Protein AF-A0A7U9NA74-F1 (afdb_monomer_lite)

Radius of gyration: 15.34 Å; chains: 1; bounding box: 41×32×36 Å

Foldseek 3Di:
DDDDDDPQACLDPNHDVPDHHPLVVDDPDDDVCNVVVVVVVVPFAFPDWDPAFDADSNDNPVGTPGTPTDGHPDDDD

Secondary structure (DSSP, 8-state):
------S--TTSTTS-TTS--HHHH--SSPPTTHHHHHHHHHTPEEEEEEEEEEE-SS-TTT-EEEEEEEEE-PPP-

pLDDT: mean 90.18, std 6.24, range [59.44, 97.38]

Structure (mmCIF, N/CA/C/O backbone):
data_AF-A0A7U9NA74-F1
#
_entry.id   AF-A0A7U9NA74-F1
#
loop_
_atom_site.group_PDB
_atom_site.id
_atom_site.type_symbol
_atom_site.label_atom_id
_atom_site.label_alt_id
_atom_site.label_comp_id
_atom_site.label_asym_id
_atom_site.label_entity_id
_atom_site.label_seq_id
_atom_site.pdbx_PDB_ins_code
_atom_site.Cartn_x
_atom_site.Cartn_y
_atom_site.Cartn_z
_atom_site.occupancy
_atom_site.B_iso_or_equiv
_atom_site.auth_seq_id
_atom_site.auth_comp_id
_atom_site.auth_asym_id
_atom_site.auth_atom_id
_atom_site.pdbx_PDB_model_num
ATOM 1 N N . MET A 1 1 ? -7.794 17.973 -28.578 1.00 59.44 1 MET A N 1
ATOM 2 C CA . MET A 1 1 ? -7.387 18.011 -27.155 1.00 59.44 1 MET A CA 1
ATOM 3 C C . MET A 1 1 ? -7.096 16.580 -26.727 1.00 59.44 1 MET A C 1
ATOM 5 O O . MET A 1 1 ? -7.930 15.726 -26.987 1.00 59.44 1 MET A O 1
ATOM 9 N N . ALA A 1 2 ? -5.908 16.290 -26.193 1.00 78.50 2 ALA A N 1
ATOM 10 C CA . ALA A 1 2 ? -5.537 14.932 -25.782 1.00 78.50 2 ALA A CA 1
ATOM 11 C C . ALA A 1 2 ? -5.828 14.732 -24.287 1.00 78.50 2 ALA A C 1
ATOM 13 O O . ALA A 1 2 ? -5.543 15.619 -23.482 1.00 78.50 2 ALA A O 1
ATOM 14 N N . LEU A 1 3 ? -6.388 13.579 -23.916 1.00 81.81 3 LEU A N 1
ATOM 15 C CA . LEU A 1 3 ? -6.593 13.211 -22.514 1.00 81.81 3 LEU A CA 1
ATOM 16 C C . LEU A 1 3 ? -5.243 13.001 -21.820 1.00 81.81 3 LEU A C 1
ATOM 18 O O . LEU A 1 3 ? -4.378 12.275 -22.315 1.00 81.81 3 LEU A O 1
ATOM 22 N N . LYS A 1 4 ? -5.073 13.614 -20.646 1.00 79.50 4 LYS A N 1
ATOM 23 C CA . LYS A 1 4 ? -3.894 13.408 -19.803 1.00 79.50 4 LYS A CA 1
ATOM 24 C C . LYS A 1 4 ? -4.075 12.114 -19.014 1.00 79.50 4 LYS A C 1
ATOM 26 O O . LYS A 1 4 ? -4.882 12.057 -18.093 1.00 79.50 4 LYS A O 1
ATOM 31 N N . LYS A 1 5 ? -3.313 11.080 -19.366 1.00 76.88 5 LYS A N 1
ATOM 32 C CA . LYS A 1 5 ? -3.279 9.818 -18.618 1.00 76.88 5 LYS A CA 1
ATOM 33 C C . LYS A 1 5 ? -2.565 10.035 -17.277 1.00 76.88 5 LYS A C 1
ATOM 35 O O . LYS A 1 5 ? -1.373 10.337 -17.259 1.00 76.88 5 LYS A O 1
ATOM 40 N N . ILE A 1 6 ? -3.292 9.896 -16.171 1.00 81.00 6 ILE A N 1
ATOM 41 C CA . ILE A 1 6 ? -2.769 9.897 -14.796 1.00 81.00 6 ILE A CA 1
ATOM 42 C C . ILE A 1 6 ? -3.131 8.548 -14.169 1.00 81.00 6 ILE A C 1
ATOM 44 O O . ILE A 1 6 ? -4.197 8.019 -14.462 1.00 81.00 6 ILE A O 1
ATOM 48 N N . GLY A 1 7 ? -2.230 7.974 -13.369 1.00 83.38 7 GLY A N 1
ATOM 49 C CA . GLY A 1 7 ? -2.430 6.667 -12.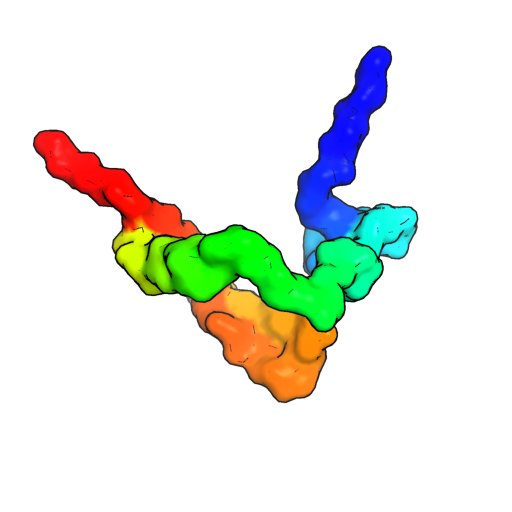727 1.00 83.38 7 GLY A CA 1
ATOM 50 C C . GLY A 1 7 ? -1.848 5.470 -13.488 1.00 83.38 7 GLY A C 1
ATOM 51 O O . GLY A 1 7 ? -1.662 4.419 -12.900 1.00 83.38 7 GLY A O 1
ATOM 52 N N . PHE A 1 8 ? -1.459 5.627 -14.756 1.00 91.06 8 PHE A N 1
ATOM 53 C CA . PHE A 1 8 ? -0.849 4.556 -15.564 1.00 91.06 8 PHE A CA 1
ATOM 54 C C . PHE A 1 8 ? 0.676 4.491 -15.389 1.00 91.06 8 PHE A C 1
ATOM 56 O O . PHE A 1 8 ? 1.426 4.581 -16.363 1.00 91.06 8 PHE A O 1
ATOM 63 N N . PHE A 1 9 ? 1.146 4.409 -14.147 1.00 92.88 9 PHE A N 1
ATOM 64 C CA . PHE A 1 9 ? 2.578 4.375 -13.851 1.00 92.88 9 PHE A CA 1
ATOM 65 C C . PHE A 1 9 ? 3.192 3.025 -14.196 1.00 92.88 9 PHE A C 1
ATOM 67 O O . PHE A 1 9 ? 2.595 1.994 -13.901 1.00 92.88 9 PHE A O 1
ATOM 74 N N . ARG A 1 10 ? 4.390 3.028 -14.785 1.00 93.19 10 ARG A N 1
ATOM 75 C CA . ARG A 1 10 ? 5.027 1.821 -15.340 1.00 93.19 10 ARG A CA 1
ATOM 76 C C . ARG A 1 10 ? 5.274 0.705 -14.320 1.00 93.19 10 ARG A C 1
ATOM 78 O O . ARG A 1 10 ? 5.376 -0.446 -14.723 1.00 93.19 10 ARG A O 1
ATOM 85 N N . GLU A 1 11 ? 5.407 1.043 -13.036 1.00 93.19 11 GLU A N 1
ATOM 86 C CA . GLU A 1 11 ? 5.626 0.079 -11.951 1.00 93.19 11 GLU A CA 1
ATOM 87 C C . GLU A 1 11 ? 4.348 -0.691 -11.565 1.00 93.19 11 GLU A C 1
ATOM 89 O O . GLU A 1 11 ? 4.433 -1.768 -10.985 1.00 93.19 11 GLU A O 1
ATOM 94 N N . LEU A 1 12 ? 3.159 -0.175 -11.894 1.00 91.06 12 LEU A N 1
ATOM 95 C CA . LEU A 1 12 ? 1.889 -0.841 -11.596 1.00 91.06 12 LEU A CA 1
ATOM 96 C C . LEU A 1 12 ? 1.583 -1.931 -12.632 1.00 91.06 12 LEU A C 1
ATOM 98 O O . LEU A 1 12 ? 1.869 -1.774 -13.818 1.00 91.06 12 LEU A O 1
ATOM 102 N N . GLN A 1 13 ? 0.895 -3.001 -12.218 1.00 89.44 13 GLN A N 1
ATOM 103 C CA . GLN A 1 13 ? 0.508 -4.108 -13.111 1.00 89.44 13 GLN A CA 1
ATOM 104 C C . GLN A 1 13 ? -0.312 -3.646 -14.332 1.00 89.44 13 GLN A C 1
ATOM 106 O O . GLN A 1 13 ? -0.167 -4.192 -15.424 1.00 89.44 13 GLN A O 1
ATOM 111 N N . HIS A 1 14 ? -1.165 -2.635 -14.154 1.00 89.50 14 HIS A N 1
ATOM 112 C CA . HIS A 1 14 ? -1.988 -2.027 -15.209 1.00 89.50 14 HIS A CA 1
ATOM 113 C C . HIS A 1 14 ? -1.334 -0.781 -15.842 1.00 89.50 14 HIS A C 1
ATOM 115 O O . HIS A 1 14 ? -1.984 -0.023 -16.565 1.00 89.50 14 HIS A O 1
ATOM 121 N N . GLY A 1 15 ? -0.065 -0.537 -15.524 1.00 92.69 15 GLY A N 1
ATOM 122 C CA . GLY A 1 15 ? 0.704 0.622 -15.941 1.00 92.69 15 GLY A CA 1
ATOM 123 C C . GLY A 1 15 ? 1.023 0.668 -17.431 1.00 92.69 15 GLY A C 1
ATOM 124 O O . GLY A 1 15 ? 1.095 -0.353 -18.116 1.00 92.69 15 GLY A O 1
ATOM 125 N N . ASP A 1 16 ? 1.297 1.872 -17.934 1.00 93.06 16 ASP A N 1
ATOM 126 C CA . ASP A 1 16 ? 1.935 2.040 -19.237 1.00 93.06 16 ASP A CA 1
ATOM 127 C C . ASP A 1 16 ? 3.443 1.809 -19.074 1.00 93.06 16 ASP A C 1
ATOM 129 O O . ASP A 1 16 ? 4.125 2.598 -18.419 1.00 93.06 16 ASP A O 1
ATOM 133 N N . LYS A 1 17 ? 3.982 0.747 -19.686 1.00 92.19 17 LYS A N 1
ATOM 134 C CA . LYS A 1 17 ? 5.414 0.389 -19.601 1.00 92.19 17 LYS A CA 1
ATOM 135 C C . LYS A 1 17 ? 6.350 1.492 -20.106 1.00 92.19 17 LYS A C 1
ATOM 137 O O . LYS A 1 17 ? 7.511 1.539 -19.710 1.00 92.19 17 LYS A O 1
ATOM 142 N N . THR A 1 18 ? 5.853 2.366 -20.977 1.00 91.56 18 THR A N 1
ATOM 143 C CA . THR A 1 18 ? 6.583 3.525 -21.515 1.00 91.56 18 THR A CA 1
ATOM 144 C C . THR A 1 18 ? 6.204 4.837 -20.823 1.00 91.56 18 THR A C 1
ATOM 146 O O . THR A 1 18 ? 6.717 5.900 -21.168 1.00 91.56 18 THR A O 1
ATOM 149 N N . GLY A 1 19 ? 5.300 4.766 -19.844 1.00 89.69 19 GLY A N 1
ATOM 150 C CA . GLY A 1 19 ? 4.743 5.897 -19.126 1.00 89.69 19 GLY A CA 1
ATOM 151 C C . GLY A 1 19 ? 5.631 6.431 -18.004 1.00 89.69 19 GLY A C 1
ATOM 152 O O . GLY A 1 19 ? 6.824 6.143 -17.883 1.00 89.69 19 GLY A O 1
ATOM 153 N N . LYS A 1 20 ? 5.013 7.260 -17.159 1.00 91.62 20 LYS A N 1
ATOM 154 C CA . LYS A 1 20 ? 5.682 7.888 -16.015 1.00 91.62 20 LYS A CA 1
ATOM 155 C C . LYS A 1 20 ? 6.052 6.857 -14.948 1.00 91.62 20 LYS A C 1
ATOM 157 O O . LYS A 1 20 ? 5.399 5.828 -14.812 1.00 91.62 20 LYS A O 1
ATOM 162 N N . SER A 1 21 ? 7.072 7.193 -14.165 1.00 91.31 21 SER A N 1
ATOM 163 C CA . SER A 1 21 ? 7.530 6.404 -13.021 1.00 91.31 21 SER A CA 1
ATOM 164 C C . SER A 1 21 ? 6.958 6.936 -11.716 1.00 91.31 21 SER A C 1
ATOM 166 O O . SER A 1 21 ? 7.032 8.144 -11.483 1.00 91.31 21 SER A O 1
ATOM 168 N N . LEU A 1 22 ? 6.469 6.047 -10.851 1.00 90.62 22 LEU A N 1
ATOM 169 C CA . LEU A 1 22 ? 6.137 6.381 -9.463 1.00 90.62 22 LEU A CA 1
ATOM 170 C C . LEU A 1 22 ? 7.379 6.824 -8.687 1.00 90.62 22 LEU A C 1
ATOM 172 O O . LEU A 1 22 ? 7.332 7.835 -7.997 1.00 90.62 22 LEU A O 1
ATOM 176 N N . LYS A 1 23 ? 8.514 6.141 -8.879 1.00 89.94 23 LYS A N 1
ATOM 177 C CA . LYS A 1 23 ? 9.776 6.450 -8.183 1.00 89.94 23 LYS A CA 1
ATOM 178 C C . LYS A 1 23 ? 10.272 7.873 -8.461 1.00 89.94 23 LYS A C 1
ATOM 180 O O . LYS A 1 23 ? 10.851 8.505 -7.592 1.00 89.94 23 LYS A O 1
ATOM 185 N N . VAL A 1 24 ? 10.013 8.402 -9.660 1.00 89.31 24 VAL A N 1
ATOM 186 C CA . VAL A 1 24 ? 10.354 9.794 -10.023 1.00 89.31 24 VAL A CA 1
ATOM 187 C C . VAL A 1 24 ? 9.358 10.805 -9.444 1.00 89.31 24 VAL A C 1
ATOM 189 O O . VAL A 1 24 ? 9.700 11.970 -9.273 1.00 89.31 24 VAL A O 1
ATOM 192 N N . ALA A 1 25 ? 8.124 10.383 -9.164 1.00 85.06 25 ALA A N 1
ATOM 193 C CA . ALA A 1 25 ? 7.097 11.234 -8.568 1.00 85.06 25 ALA A CA 1
ATOM 194 C C . ALA A 1 25 ? 7.217 11.342 -7.037 1.00 85.06 25 ALA A C 1
ATOM 196 O O . ALA A 1 25 ? 6.522 12.160 -6.442 1.00 85.06 25 ALA A O 1
ATOM 197 N N . MET A 1 26 ? 8.079 10.536 -6.408 1.00 86.50 26 MET A N 1
ATOM 198 C CA . MET A 1 26 ? 8.339 10.608 -4.973 1.00 86.50 26 MET A CA 1
ATOM 199 C C . MET A 1 26 ? 9.076 11.897 -4.605 1.00 86.50 26 MET A C 1
ATOM 201 O O . MET A 1 26 ? 9.988 12.344 -5.304 1.00 86.50 26 MET A O 1
ATOM 205 N N . HIS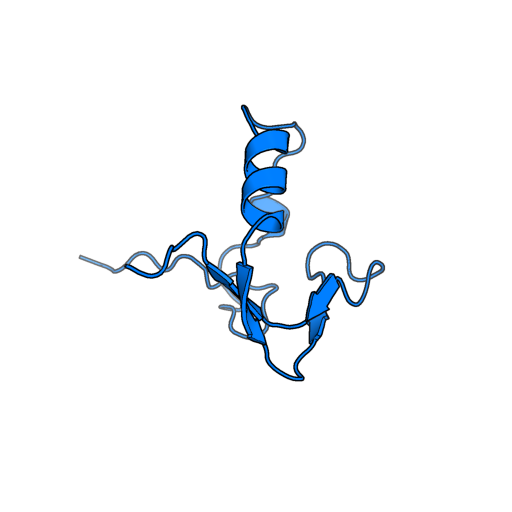 A 1 27 ? 8.703 12.469 -3.464 1.00 86.12 27 HIS A N 1
ATOM 206 C CA . HIS A 1 27 ? 9.421 13.576 -2.852 1.00 86.12 27 HIS A CA 1
ATOM 207 C C . HIS A 1 27 ? 10.380 13.047 -1.781 1.00 86.12 27 HIS A C 1
ATOM 209 O O . HIS A 1 27 ? 10.040 12.148 -1.021 1.00 86.12 27 HIS A O 1
ATOM 215 N N . ASN A 1 28 ? 11.574 13.639 -1.697 1.00 85.75 28 ASN A N 1
ATOM 216 C CA . ASN A 1 28 ? 12.573 13.312 -0.666 1.00 85.75 28 ASN A CA 1
ATOM 217 C C . ASN A 1 28 ? 12.414 14.165 0.607 1.00 85.75 28 ASN A C 1
ATOM 219 O O . ASN A 1 28 ? 13.342 14.278 1.404 1.00 85.75 28 ASN A O 1
ATOM 223 N N . HIS A 1 29 ? 11.279 14.839 0.756 1.00 89.44 29 HIS A N 1
ATOM 224 C CA . HIS A 1 29 ? 10.949 15.666 1.907 1.00 89.44 29 HIS A CA 1
ATOM 225 C C . HIS A 1 29 ? 9.469 15.495 2.216 1.00 89.44 29 HIS A C 1
ATOM 227 O O . HIS A 1 29 ? 8.680 15.244 1.303 1.00 89.44 29 HIS A O 1
ATOM 233 N N . SER A 1 30 ? 9.114 15.660 3.487 1.00 88.31 30 SER A N 1
ATOM 234 C CA . SER A 1 30 ? 7.720 15.601 3.901 1.00 88.31 30 SER A CA 1
ATOM 235 C C . SER A 1 30 ? 6.930 16.776 3.337 1.00 88.31 30 SER A C 1
ATOM 237 O O . SER A 1 30 ? 7.404 17.917 3.341 1.00 88.31 30 SER A O 1
ATOM 239 N N . LEU A 1 31 ? 5.719 16.495 2.873 1.00 91.94 31 LEU A N 1
ATOM 240 C CA . LEU A 1 31 ? 4.776 17.507 2.422 1.00 91.94 31 LEU A CA 1
ATOM 241 C C . LEU A 1 31 ? 4.003 18.107 3.601 1.00 91.94 31 LEU A C 1
ATOM 243 O O . LEU A 1 31 ? 3.895 17.529 4.686 1.00 91.94 31 LEU A O 1
ATOM 247 N N . GLU A 1 32 ? 3.430 19.287 3.373 1.00 95.88 32 GLU A N 1
ATOM 248 C CA . GLU A 1 32 ? 2.506 19.887 4.329 1.00 95.88 32 GLU A CA 1
ATOM 249 C C . GLU A 1 32 ? 1.318 18.941 4.569 1.00 95.88 32 GLU A C 1
ATOM 251 O O . GLU A 1 32 ? 0.728 18.417 3.624 1.00 95.88 32 GLU A O 1
ATOM 256 N N . ASN A 1 33 ? 0.967 18.725 5.839 1.00 95.56 33 ASN A N 1
ATOM 257 C CA . ASN A 1 33 ? -0.128 17.849 6.271 1.00 95.56 33 ASN A CA 1
ATOM 258 C C . ASN A 1 33 ? 0.024 16.361 5.902 1.00 95.56 33 ASN A C 1
ATOM 260 O O . ASN A 1 33 ? -0.943 15.618 6.045 1.00 95.56 33 ASN A O 1
ATOM 264 N N . GLU A 1 34 ? 1.206 15.889 5.489 1.00 94.75 34 GLU A N 1
ATOM 265 C CA . GLU A 1 34 ? 1.426 14.488 5.084 1.00 94.75 34 GLU A CA 1
ATOM 266 C C . GLU A 1 34 ? 0.924 13.484 6.130 1.00 94.75 34 GLU A C 1
ATOM 268 O O . GLU A 1 34 ? 0.151 12.583 5.809 1.00 94.75 34 GLU A O 1
ATOM 273 N N . ASN A 1 35 ? 1.276 13.696 7.400 1.00 95.25 35 ASN A N 1
ATOM 274 C CA . ASN A 1 35 ? 0.839 12.832 8.496 1.00 95.25 35 ASN A CA 1
ATOM 275 C C . ASN A 1 35 ? -0.685 12.838 8.686 1.00 95.25 35 ASN A C 1
ATOM 277 O O . ASN A 1 35 ? -1.273 11.789 8.939 1.00 95.25 35 ASN A O 1
ATOM 281 N N . GLU A 1 36 ? -1.332 13.999 8.554 1.00 97.38 36 GLU A N 1
ATOM 282 C CA . GLU A 1 36 ? -2.788 14.107 8.690 1.00 97.38 36 GLU A CA 1
ATOM 283 C C . GLU A 1 36 ? -3.506 13.445 7.509 1.00 97.38 36 GLU A C 1
ATOM 285 O O . GLU A 1 36 ? -4.504 12.756 7.708 1.00 97.38 36 GLU A O 1
ATOM 290 N N . VAL A 1 37 ? -2.966 13.570 6.291 1.00 95.62 37 VAL A N 1
ATOM 291 C CA . VAL A 1 37 ? -3.491 12.890 5.098 1.00 95.62 37 VAL A CA 1
ATOM 292 C C . VAL A 1 37 ? -3.365 11.376 5.243 1.00 95.62 37 VAL A C 1
ATOM 294 O O . VAL A 1 37 ? -4.348 10.664 5.043 1.00 95.62 37 VAL A O 1
ATOM 297 N N . VAL A 1 38 ? -2.192 10.872 5.640 1.00 94.75 38 VAL A N 1
ATOM 298 C CA . VAL A 1 38 ? -1.979 9.436 5.883 1.00 94.75 38 VAL A CA 1
ATOM 299 C C . VAL A 1 38 ? -2.933 8.926 6.962 1.00 94.75 38 VAL A C 1
ATOM 301 O O . VAL A 1 38 ? -3.573 7.890 6.787 1.00 94.75 38 VAL A O 1
ATOM 304 N N . LYS A 1 39 ? -3.081 9.669 8.062 1.00 96.38 39 LYS A N 1
ATOM 305 C CA . LYS A 1 39 ? -4.009 9.328 9.143 1.00 96.38 39 LYS A CA 1
ATOM 306 C C . LYS A 1 39 ? -5.460 9.288 8.663 1.00 96.38 39 LYS A C 1
ATOM 308 O O . LYS A 1 39 ? -6.168 8.348 9.008 1.00 96.38 39 LYS A O 1
ATOM 313 N N . TYR A 1 40 ? -5.893 10.270 7.873 1.00 96.44 40 TYR A N 1
ATOM 314 C CA . TYR A 1 40 ? -7.241 10.311 7.306 1.00 96.44 40 TYR A CA 1
ATOM 315 C C . TYR A 1 40 ? -7.501 9.104 6.397 1.00 96.44 40 TYR A C 1
ATOM 317 O O . TYR A 1 40 ? -8.482 8.392 6.612 1.00 96.44 40 TYR A O 1
ATOM 325 N N . LEU A 1 41 ? -6.593 8.812 5.458 1.00 93.81 41 LEU A N 1
ATOM 326 C CA . LEU A 1 41 ? -6.726 7.674 4.541 1.00 93.81 41 LEU A CA 1
ATOM 327 C C . LEU A 1 41 ? -6.806 6.338 5.296 1.00 93.81 41 LEU A C 1
ATOM 329 O O . LEU A 1 41 ? -7.665 5.517 4.989 1.00 93.81 41 LEU A O 1
ATOM 333 N N . ASN A 1 42 ? -5.982 6.160 6.332 1.00 92.94 42 ASN A N 1
ATOM 334 C CA . ASN A 1 42 ? -5.998 4.963 7.179 1.00 92.94 42 ASN A CA 1
ATOM 335 C C . ASN A 1 42 ? -7.213 4.880 8.121 1.00 92.94 42 ASN A C 1
ATOM 337 O O . ASN A 1 42 ? -7.473 3.821 8.684 1.00 92.94 42 ASN A O 1
ATOM 341 N N . SER A 1 43 ? -7.940 5.980 8.335 1.00 95.06 43 SER A N 1
ATOM 342 C CA . SER A 1 43 ? -9.123 6.014 9.208 1.00 95.06 43 SER A CA 1
ATOM 343 C C . SER A 1 43 ? -10.433 5.659 8.499 1.00 95.06 43 SER A C 1
ATOM 345 O O . SER A 1 43 ? -11.479 5.610 9.148 1.00 95.06 43 SER A O 1
ATOM 347 N N . GLY A 1 44 ? -10.391 5.426 7.184 1.00 94.06 44 GLY A N 1
ATOM 348 C CA . GLY A 1 44 ? -11.571 5.083 6.398 1.00 94.06 44 GLY A CA 1
ATOM 349 C C . GLY A 1 44 ? -12.225 3.773 6.849 1.00 94.06 44 GLY A C 1
ATOM 350 O O . GLY A 1 44 ? -11.571 2.837 7.304 1.00 94.06 44 GLY A O 1
ATOM 351 N N . ILE A 1 45 ? -13.544 3.698 6.701 1.00 94.50 45 ILE A N 1
ATOM 352 C CA . ILE A 1 45 ? -14.339 2.507 7.000 1.00 94.50 45 ILE A CA 1
ATOM 353 C C . ILE A 1 45 ? -14.314 1.595 5.772 1.00 94.50 45 ILE A C 1
ATOM 355 O O . ILE A 1 45 ? -14.560 2.050 4.655 1.00 94.50 45 ILE A O 1
ATOM 359 N N . VAL A 1 46 ? -14.042 0.301 5.959 1.00 93.81 46 VAL A N 1
ATOM 360 C CA . VAL A 1 46 ? -14.028 -0.667 4.852 1.00 93.81 46 VAL A CA 1
ATOM 361 C C . VAL A 1 46 ? -15.414 -0.752 4.210 1.00 93.81 46 VAL A C 1
ATOM 363 O O . VAL A 1 46 ? -16.381 -1.167 4.846 1.00 93.81 46 VAL A O 1
ATOM 366 N N . PHE A 1 47 ? -15.499 -0.385 2.931 1.00 94.25 47 PHE A N 1
ATOM 367 C CA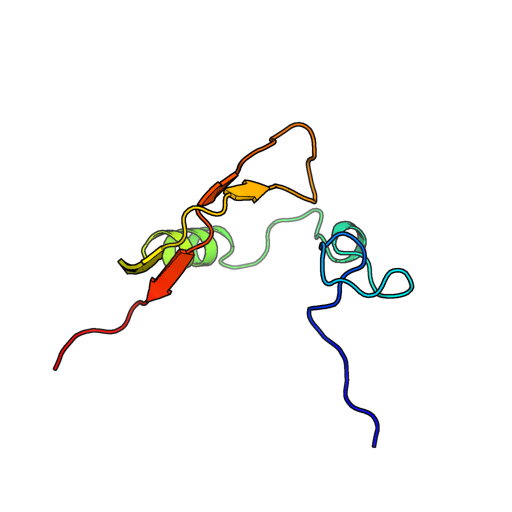 . PHE A 1 47 ? -16.706 -0.511 2.114 1.00 94.25 47 PHE A CA 1
ATOM 368 C C . PHE A 1 47 ? -16.716 -1.825 1.326 1.00 94.25 47 PHE A C 1
ATOM 370 O O . PHE A 1 47 ? -17.741 -2.498 1.235 1.00 94.25 47 PHE A O 1
ATOM 377 N N . CYS A 1 48 ? -15.570 -2.207 0.760 1.00 95.25 48 CYS A N 1
ATOM 378 C CA . CYS A 1 48 ? -15.406 -3.448 0.010 1.00 95.25 48 CYS A CA 1
ATOM 379 C C . CYS A 1 48 ? -13.978 -3.970 0.173 1.00 95.25 48 CYS A C 1
ATOM 381 O O . CYS A 1 48 ? -13.030 -3.194 0.102 1.00 95.25 48 CYS A O 1
ATOM 383 N N . VAL A 1 49 ? -13.821 -5.281 0.341 1.00 95.06 49 VAL A N 1
ATOM 384 C CA . VAL A 1 49 ? -12.519 -5.951 0.415 1.00 95.06 49 VAL A CA 1
ATOM 385 C C . VAL A 1 49 ? -12.511 -7.143 -0.532 1.00 95.06 49 VAL A C 1
ATOM 387 O O . VAL A 1 49 ? -13.504 -7.861 -0.662 1.00 95.06 49 VAL A O 1
ATOM 390 N N . THR A 1 50 ? -11.391 -7.353 -1.214 1.00 93.44 50 THR A N 1
ATOM 391 C CA . THR A 1 50 ? -11.178 -8.525 -2.069 1.00 93.44 50 THR A CA 1
ATOM 392 C C . THR A 1 50 ? -10.180 -9.483 -1.420 1.00 93.44 50 THR A C 1
A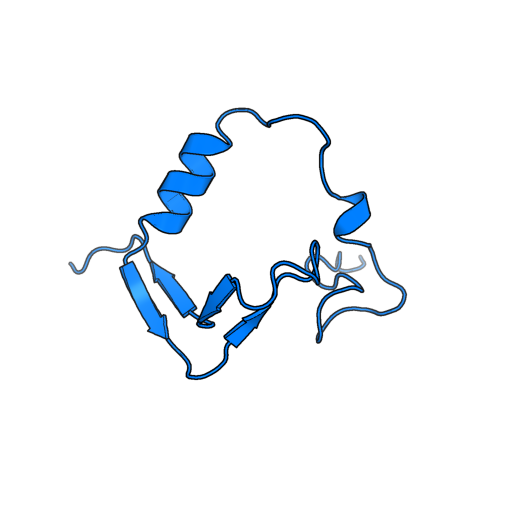TOM 394 O O . THR A 1 50 ? -9.425 -9.097 -0.535 1.00 93.44 50 THR A O 1
ATOM 397 N N . ALA A 1 51 ? -10.119 -10.731 -1.893 1.00 93.06 51 ALA A N 1
ATOM 398 C CA . ALA A 1 51 ? -9.056 -11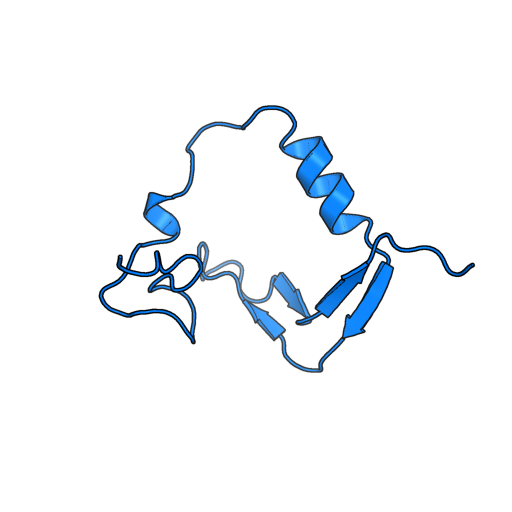.664 -1.499 1.00 93.06 51 ALA A CA 1
ATOM 399 C C . ALA A 1 51 ? -7.688 -11.339 -2.144 1.00 93.06 51 ALA A C 1
ATOM 401 O O . ALA A 1 51 ? -6.711 -12.049 -1.909 1.00 93.06 51 ALA A O 1
ATOM 402 N N . GLY A 1 52 ? -7.618 -10.313 -3.002 1.00 91.62 52 GLY A N 1
ATOM 403 C CA . GLY A 1 52 ? -6.380 -9.872 -3.633 1.00 91.62 52 GLY A CA 1
ATOM 404 C C . GLY A 1 52 ? -5.485 -9.128 -2.645 1.00 91.62 52 GLY A C 1
ATOM 405 O O . GLY A 1 52 ? -5.968 -8.329 -1.846 1.00 91.62 52 GLY A O 1
ATOM 406 N N . LEU A 1 53 ? -4.178 -9.371 -2.726 1.00 91.75 53 LEU A N 1
ATOM 407 C CA . LEU A 1 53 ? -3.175 -8.682 -1.915 1.00 91.75 53 LEU A CA 1
ATOM 408 C C . LEU A 1 53 ? -2.628 -7.460 -2.655 1.00 91.75 53 LEU A C 1
ATOM 410 O O . LEU A 1 53 ? -2.404 -7.506 -3.867 1.00 91.75 53 LEU A O 1
ATOM 414 N N . ALA A 1 54 ? -2.391 -6.384 -1.911 1.00 91.38 54 ALA A N 1
ATOM 415 C CA . ALA A 1 54 ? -1.667 -5.213 -2.374 1.00 91.38 54 ALA A CA 1
ATOM 416 C C . ALA A 1 54 ? -0.176 -5.369 -2.052 1.00 91.38 54 ALA A C 1
ATOM 418 O O . ALA A 1 54 ? 0.191 -5.782 -0.950 1.00 91.38 54 ALA A O 1
ATOM 419 N N . PHE A 1 55 ? 0.675 -5.021 -3.015 1.00 92.12 55 PHE A N 1
ATOM 420 C CA . PHE A 1 55 ? 2.128 -5.103 -2.893 1.00 92.12 55 PHE A CA 1
ATOM 421 C C . PHE A 1 55 ? 2.748 -3.720 -3.018 1.00 92.12 55 PHE A C 1
ATOM 423 O O . PHE A 1 55 ? 2.269 -2.892 -3.801 1.00 92.12 55 PHE A O 1
ATOM 430 N N . ASP A 1 56 ? 3.828 -3.493 -2.280 1.00 92.56 56 ASP A N 1
ATOM 431 C CA . ASP A 1 56 ? 4.608 -2.274 -2.427 1.00 92.56 56 ASP A CA 1
ATOM 432 C C . ASP A 1 56 ? 5.451 -2.333 -3.711 1.00 92.56 56 ASP A C 1
ATOM 434 O O . ASP A 1 56 ? 6.367 -3.141 -3.855 1.00 92.56 56 ASP A O 1
ATOM 438 N N . VAL A 1 57 ? 5.117 -1.475 -4.677 1.00 91.88 57 VAL A N 1
ATOM 439 C CA . VAL A 1 57 ? 5.854 -1.348 -5.948 1.00 91.88 57 VAL A CA 1
ATOM 440 C C . VAL A 1 57 ? 7.024 -0.356 -5.862 1.00 91.88 57 VAL A C 1
ATOM 442 O O . VAL A 1 57 ? 7.815 -0.229 -6.804 1.00 91.88 57 VAL A O 1
ATOM 445 N N . LEU A 1 58 ? 7.118 0.396 -4.764 1.00 90.56 58 LEU A N 1
ATOM 446 C CA . LEU A 1 58 ? 8.214 1.314 -4.468 1.00 90.56 58 LEU A CA 1
ATOM 447 C C . LEU A 1 58 ? 9.325 0.597 -3.697 1.00 90.56 58 LEU A C 1
ATOM 449 O O . LEU A 1 58 ? 10.498 0.804 -4.027 1.00 90.56 58 LEU A O 1
ATOM 453 N N . ASP A 1 59 ? 8.952 -0.282 -2.766 1.00 89.88 59 ASP A N 1
ATOM 454 C CA . ASP A 1 59 ? 9.844 -1.147 -1.995 1.00 89.88 59 ASP A CA 1
ATOM 455 C C . ASP A 1 59 ? 9.465 -2.634 -2.132 1.00 89.88 59 ASP A C 1
ATOM 457 O O . ASP A 1 59 ? 8.699 -3.190 -1.349 1.00 89.88 59 ASP A O 1
ATOM 461 N N . GLU A 1 60 ? 10.076 -3.322 -3.099 1.00 84.06 60 GLU A N 1
ATOM 462 C CA . GLU A 1 60 ? 9.847 -4.759 -3.320 1.00 84.06 60 GLU A CA 1
A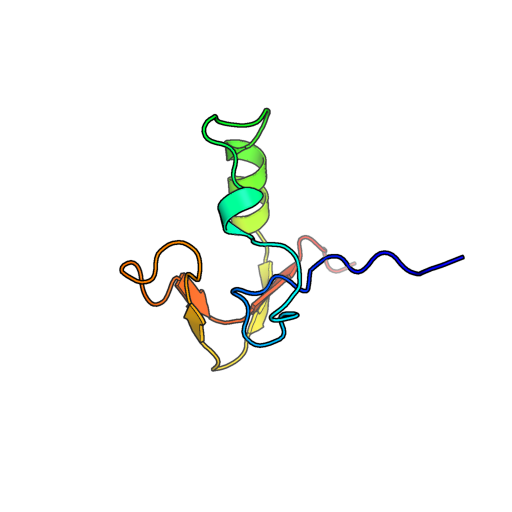TOM 463 C C . GLU A 1 60 ? 10.245 -5.632 -2.113 1.00 84.06 60 GLU A C 1
ATOM 465 O O . GLU A 1 60 ? 9.796 -6.775 -2.011 1.00 84.06 60 GLU A O 1
ATOM 470 N N . SER A 1 61 ? 11.068 -5.119 -1.187 1.00 91.06 61 SER A N 1
ATOM 471 C CA . SER A 1 61 ? 11.463 -5.852 0.019 1.00 91.06 61 SER A CA 1
ATOM 472 C C . SER A 1 61 ? 10.402 -5.813 1.122 1.00 91.06 61 SER A C 1
ATOM 474 O O . SER A 1 61 ? 10.338 -6.744 1.927 1.00 91.06 61 SER A O 1
ATOM 476 N N . ALA A 1 62 ? 9.534 -4.795 1.123 1.00 88.69 62 ALA A N 1
ATOM 477 C CA . ALA A 1 62 ? 8.405 -4.690 2.046 1.00 88.69 62 ALA A CA 1
ATOM 478 C C . ALA A 1 62 ? 7.320 -5.745 1.759 1.00 88.69 62 ALA A C 1
ATOM 480 O O . ALA A 1 62 ? 6.636 -6.208 2.673 1.00 88.69 62 ALA A O 1
ATOM 481 N N . GLY A 1 63 ? 7.192 -6.182 0.502 1.00 90.44 63 GLY A N 1
ATOM 482 C CA . GLY A 1 63 ? 6.283 -7.255 0.110 1.00 90.44 63 GLY A CA 1
ATOM 483 C C . GLY A 1 63 ? 4.812 -6.829 0.134 1.00 90.44 63 GLY A C 1
ATOM 484 O O . GLY A 1 63 ? 4.394 -5.989 -0.661 1.00 90.44 63 GLY A O 1
ATOM 485 N N . VAL A 1 64 ? 4.005 -7.468 0.987 1.00 93.56 64 VAL A N 1
ATOM 486 C CA . VAL A 1 64 ? 2.547 -7.254 1.066 1.00 93.56 64 VAL A CA 1
ATOM 487 C C . VAL A 1 64 ? 2.236 -6.100 2.018 1.00 93.56 64 VAL A C 1
ATOM 489 O O . VAL A 1 64 ? 2.603 -6.156 3.188 1.00 93.56 64 VAL A O 1
ATOM 492 N N . ILE A 1 65 ? 1.492 -5.102 1.538 1.00 92.44 65 ILE A N 1
ATOM 493 C CA . ILE A 1 65 ? 1.110 -3.901 2.307 1.00 92.44 65 ILE A CA 1
ATOM 494 C C . ILE A 1 65 ? -0.358 -3.877 2.734 1.00 92.44 65 ILE A C 1
ATOM 496 O O . ILE A 1 65 ? -0.788 -2.951 3.413 1.00 92.44 65 ILE A O 1
ATOM 500 N N . GLY A 1 66 ? -1.135 -4.891 2.358 1.00 91.31 66 GLY A N 1
ATOM 501 C CA . GLY A 1 66 ? -2.525 -5.017 2.780 1.00 91.31 66 GLY A CA 1
ATOM 502 C C . GLY A 1 66 ? -3.363 -5.849 1.824 1.00 91.31 66 GLY A C 1
ATOM 503 O O . GLY A 1 66 ? -2.851 -6.487 0.900 1.00 91.31 66 GLY A O 1
ATOM 504 N N . SER A 1 67 ? -4.673 -5.827 2.051 1.00 93.00 67 SER A N 1
ATOM 505 C CA . SER A 1 67 ? -5.650 -6.345 1.092 1.00 93.00 67 SER A CA 1
ATOM 506 C C . SER A 1 67 ? -6.022 -5.248 0.099 1.00 93.00 67 SER A C 1
ATOM 508 O O . SER A 1 67 ? -5.965 -4.063 0.419 1.00 93.00 67 SER A O 1
ATOM 510 N N . LEU A 1 68 ? -6.427 -5.625 -1.112 1.00 91.12 68 LEU A N 1
ATOM 511 C CA . LEU A 1 68 ? -7.035 -4.679 -2.037 1.00 91.12 68 LEU A CA 1
ATOM 512 C C . LEU A 1 68 ? -8.454 -4.365 -1.549 1.00 91.12 68 LEU A C 1
ATOM 514 O O . LEU A 1 68 ? -9.361 -5.201 -1.655 1.00 91.12 68 LEU A O 1
ATOM 518 N N . GLU A 1 69 ? -8.615 -3.154 -1.028 1.00 93.56 69 GLU A N 1
ATOM 519 C CA . GLU A 1 69 ? -9.835 -2.666 -0.397 1.00 93.56 69 GLU A CA 1
ATOM 520 C C . GLU A 1 69 ? -10.240 -1.279 -0.902 1.00 93.56 69 GLU A C 1
ATOM 522 O O . GLU A 1 69 ? -9.434 -0.501 -1.414 1.00 93.56 69 GLU A O 1
ATOM 527 N N . ILE A 1 70 ? -11.531 -0.988 -0.769 1.00 93.06 70 ILE A N 1
ATOM 528 C CA . ILE A 1 70 ? -12.115 0.334 -0.957 1.00 93.06 70 ILE A CA 1
ATOM 529 C C . ILE A 1 70 ? -12.594 0.789 0.414 1.00 93.06 70 ILE A C 1
ATOM 531 O O . ILE A 1 70 ? -13.436 0.130 1.031 1.00 93.06 70 ILE A O 1
ATOM 535 N N . LEU A 1 71 ? -12.066 1.923 0.862 1.00 94.62 71 LEU A N 1
ATOM 536 C CA . LEU A 1 71 ? -12.469 2.587 2.095 1.00 94.62 71 LEU A CA 1
ATOM 537 C C . LEU A 1 71 ? -13.422 3.746 1.786 1.00 94.62 71 LEU A C 1
ATOM 539 O O . LEU A 1 71 ? -13.406 4.309 0.689 1.00 94.62 71 LEU A O 1
ATOM 543 N N . THR A 1 72 ? -14.247 4.110 2.760 1.00 94.56 72 THR A N 1
ATOM 544 C CA . THR A 1 72 ? -15.149 5.259 2.693 1.00 94.56 72 THR A CA 1
ATOM 545 C C . THR A 1 72 ? -15.155 6.024 4.012 1.00 94.56 72 THR A C 1
ATOM 547 O O . THR A 1 72 ? -15.045 5.439 5.086 1.00 94.56 72 THR A O 1
ATOM 550 N N . ASP A 1 73 ? -15.296 7.340 3.932 1.00 94.88 73 ASP A N 1
ATOM 551 C CA . ASP A 1 73 ? -15.609 8.231 5.051 1.00 94.88 73 ASP A CA 1
ATOM 552 C C . ASP A 1 73 ? -17.102 8.611 5.084 1.00 94.88 73 ASP A C 1
ATOM 554 O O . ASP A 1 73 ? -17.529 9.433 5.895 1.00 94.88 73 ASP A O 1
ATOM 558 N N . GLY A 1 74 ? -17.902 8.013 4.194 1.00 90.56 74 GLY A N 1
ATOM 559 C CA . GLY A 1 74 ? -19.331 8.249 4.100 1.00 90.56 74 GLY A CA 1
ATOM 560 C C . GLY A 1 74 ? -20.074 7.735 5.329 1.00 90.56 74 GLY A C 1
ATOM 561 O O . GLY A 1 74 ? -19.781 6.668 5.870 1.00 90.56 74 GLY A O 1
ATOM 562 N N . THR A 1 75 ? -21.088 8.484 5.746 1.00 84.56 75 THR A N 1
ATOM 563 C CA . THR A 1 75 ? -22.038 8.070 6.777 1.00 84.56 75 THR A CA 1
ATOM 564 C C . THR A 1 75 ? -23.349 7.630 6.132 1.00 84.56 75 THR A C 1
ATOM 566 O O . THR A 1 75 ? -23.781 8.183 5.120 1.00 84.56 75 THR A O 1
ATOM 569 N N . TRP A 1 76 ? -23.998 6.621 6.715 1.00 80.31 76 TRP A N 1
ATOM 570 C CA . TRP A 1 76 ? -25.376 6.286 6.355 1.00 80.31 76 TRP A CA 1
ATOM 571 C C . TRP A 1 76 ? -26.321 7.374 6.889 1.00 80.31 76 TRP A C 1
ATOM 573 O O . TRP A 1 76 ? -26.134 7.838 8.016 1.00 80.31 76 TRP A O 1
ATOM 583 N N . ALA A 1 77 ? -27.293 7.784 6.068 1.00 67.19 77 ALA A N 1
ATOM 584 C CA . ALA A 1 77 ? -28.328 8.766 6.409 1.00 67.19 77 ALA A CA 1
ATOM 585 C C . ALA A 1 77 ? -29.560 8.111 7.047 1.00 67.19 77 ALA A C 1
ATOM 587 O O . ALA A 1 77 ? -29.886 6.967 6.650 1.00 67.19 77 ALA A O 1
#

Sequence (77 aa):
MALKKIGFFRELQHGDKTGKSLKVAMHNHSLENENEVVKYLNSGIVFCVTAGLAFDVLDESAGVIGSLEILTDGTWA